Protein AF-A0A8T6ZYS7-F1 (afdb_monomer_lite)

Structure (mmCIF, N/CA/C/O backbone):
data_AF-A0A8T6ZYS7-F1
#
_entry.id   AF-A0A8T6ZYS7-F1
#
loop_
_atom_site.group_PDB
_atom_site.id
_atom_site.type_symbol
_atom_site.label_atom_id
_atom_site.label_alt_id
_atom_site.label_comp_id
_atom_site.label_asym_id
_atom_site.label_entity_id
_atom_site.labe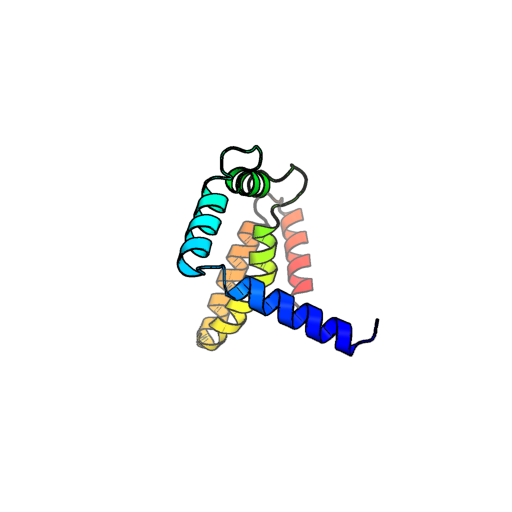l_seq_id
_atom_site.pdbx_PDB_ins_code
_atom_site.Cartn_x
_atom_site.Cartn_y
_atom_site.Cartn_z
_atom_site.occupancy
_atom_site.B_iso_or_equiv
_atom_site.auth_seq_id
_atom_site.auth_comp_id
_atom_site.auth_asym_id
_atom_site.auth_atom_id
_atom_site.pdbx_PDB_model_num
ATOM 1 N N . MET A 1 1 ? 20.837 40.259 -45.233 1.00 56.91 1 MET A N 1
ATOM 2 C CA . MET A 1 1 ? 21.478 39.041 -44.704 1.00 56.91 1 MET A CA 1
ATOM 3 C C . MET A 1 1 ? 20.572 37.871 -45.033 1.00 56.91 1 MET A C 1
ATOM 5 O O . MET A 1 1 ? 19.425 37.873 -44.596 1.00 56.91 1 MET A O 1
ATOM 9 N N . THR A 1 2 ? 21.033 36.964 -45.886 1.00 70.81 2 THR A N 1
ATOM 10 C CA . THR A 1 2 ? 20.256 35.818 -46.371 1.00 70.81 2 THR A CA 1
ATOM 11 C C . THR A 1 2 ? 20.298 34.660 -45.369 1.00 70.81 2 THR A C 1
ATOM 13 O O . THR A 1 2 ? 21.094 34.646 -44.426 1.00 70.81 2 THR A O 1
ATOM 16 N N . THR A 1 3 ? 19.403 33.684 -45.529 1.00 72.19 3 THR A N 1
ATOM 17 C CA . THR A 1 3 ? 19.397 32.453 -44.721 1.00 72.19 3 THR A CA 1
ATOM 18 C C . THR A 1 3 ? 20.671 31.631 -44.891 1.00 72.19 3 THR A C 1
ATOM 20 O O . THR A 1 3 ? 21.061 30.942 -43.949 1.00 72.19 3 THR A O 1
ATOM 23 N N . ASP A 1 4 ? 21.336 31.737 -46.040 1.00 75.69 4 ASP A N 1
ATOM 24 C CA . ASP A 1 4 ? 22.603 31.052 -46.293 1.00 75.69 4 ASP A CA 1
ATOM 25 C C . ASP A 1 4 ? 23.782 31.785 -45.639 1.00 75.69 4 ASP A C 1
ATOM 27 O O . ASP A 1 4 ? 24.595 31.132 -44.986 1.00 75.69 4 ASP A O 1
ATOM 31 N N . ASP A 1 5 ? 23.779 33.127 -45.618 1.00 71.94 5 ASP A N 1
ATOM 32 C CA . ASP A 1 5 ? 24.762 33.914 -44.847 1.00 71.94 5 ASP A CA 1
ATOM 33 C C . ASP A 1 5 ? 24.705 33.576 -43.346 1.00 71.94 5 ASP A C 1
ATOM 35 O O . ASP A 1 5 ? 25.725 33.517 -42.656 1.00 71.94 5 ASP A O 1
ATOM 39 N N . LYS A 1 6 ? 23.496 33.326 -42.819 1.00 68.94 6 LYS A N 1
ATOM 40 C CA . LYS A 1 6 ? 23.316 32.878 -41.431 1.00 68.94 6 LYS A CA 1
ATOM 41 C C . LYS A 1 6 ? 23.875 31.476 -41.200 1.00 68.94 6 LYS A C 1
ATOM 43 O O . LYS A 1 6 ? 24.473 31.255 -40.152 1.00 68.94 6 LYS A O 1
ATOM 48 N N . LYS A 1 7 ? 23.693 30.541 -42.140 1.00 69.25 7 LYS A N 1
ATOM 49 C CA . LYS A 1 7 ? 24.205 29.166 -42.016 1.00 69.25 7 LYS A CA 1
ATOM 50 C C . LYS A 1 7 ? 25.728 29.120 -42.068 1.00 69.25 7 LYS A C 1
ATOM 52 O O . LYS A 1 7 ? 26.320 28.418 -41.252 1.00 69.25 7 LYS A O 1
ATOM 57 N N . GLU A 1 8 ? 26.356 29.888 -42.955 1.00 75.44 8 GLU A N 1
ATOM 58 C CA . GLU A 1 8 ? 27.819 29.977 -43.010 1.00 75.44 8 GLU A CA 1
ATOM 59 C C . GLU A 1 8 ? 28.404 30.630 -41.759 1.00 75.44 8 GLU A C 1
ATOM 61 O O . GLU A 1 8 ? 29.364 30.104 -41.195 1.00 75.44 8 GLU A O 1
ATOM 66 N N . MET A 1 9 ? 27.793 31.705 -41.244 1.00 71.44 9 MET A N 1
ATOM 67 C CA . MET A 1 9 ? 28.226 32.274 -39.962 1.00 71.44 9 MET A CA 1
ATOM 68 C C . MET A 1 9 ? 28.075 31.280 -38.806 1.00 71.44 9 MET A C 1
ATOM 70 O O . MET A 1 9 ? 28.967 31.189 -37.961 1.00 71.44 9 MET A O 1
ATOM 74 N N . MET A 1 10 ? 26.985 30.504 -38.772 1.00 67.88 10 MET A N 1
ATOM 75 C CA . MET A 1 10 ? 26.765 29.487 -37.737 1.00 67.88 10 MET A CA 1
ATOM 76 C C . MET A 1 10 ? 27.795 28.353 -37.828 1.00 67.88 10 MET A C 1
ATOM 78 O O . MET A 1 10 ? 28.338 27.932 -36.806 1.00 67.88 10 MET A O 1
ATOM 82 N N . MET A 1 11 ? 28.111 27.895 -39.043 1.00 65.94 11 MET A N 1
ATOM 83 C CA . MET A 1 11 ? 29.127 26.866 -39.275 1.00 65.94 11 MET A CA 1
ATOM 84 C C . MET A 1 11 ? 30.539 27.369 -38.951 1.00 65.94 11 MET A C 1
ATOM 86 O O . MET A 1 11 ? 31.296 26.661 -38.288 1.00 65.94 11 MET A O 1
ATOM 90 N N . GLY A 1 12 ? 30.874 28.609 -39.318 1.00 69.81 12 GLY A N 1
ATOM 91 C CA . GLY A 1 12 ? 32.153 29.237 -38.980 1.00 69.81 12 GLY A CA 1
ATOM 92 C C . GLY A 1 12 ? 32.342 29.449 -37.474 1.00 69.81 12 GLY A C 1
ATOM 93 O O . GLY A 1 12 ? 33.438 29.242 -36.952 1.00 69.81 12 GLY A O 1
ATOM 94 N N . MET A 1 13 ? 31.271 29.796 -36.749 1.00 64.38 13 MET A N 1
ATOM 95 C CA . MET A 1 13 ? 31.296 29.873 -35.285 1.00 64.38 13 MET A CA 1
ATOM 96 C C . MET A 1 13 ? 31.467 28.495 -34.635 1.00 64.38 13 MET A C 1
ATOM 98 O O . MET A 1 13 ? 32.276 28.363 -33.719 1.00 64.38 13 MET A O 1
ATOM 102 N N . MET A 1 14 ? 30.771 27.459 -35.117 1.00 63.88 14 MET A N 1
ATOM 103 C CA . MET A 1 14 ? 30.926 26.095 -34.590 1.00 63.88 14 MET A CA 1
ATOM 104 C C . MET A 1 14 ? 32.323 25.516 -34.844 1.00 63.88 14 MET A C 1
ATOM 106 O O . MET A 1 14 ? 32.866 24.837 -33.972 1.00 63.88 14 MET A O 1
ATOM 110 N N . ALA A 1 15 ? 32.922 25.798 -36.003 1.00 61.88 15 ALA A N 1
ATOM 111 C CA . ALA A 1 15 ? 34.284 25.377 -36.323 1.00 61.88 15 ALA A CA 1
ATOM 112 C C . ALA A 1 15 ? 35.317 26.049 -35.401 1.00 61.88 15 ALA A C 1
ATOM 114 O O . ALA A 1 15 ? 36.123 25.355 -34.782 1.00 61.88 15 ALA A O 1
ATOM 115 N N . LYS A 1 16 ? 35.211 27.371 -35.191 1.00 61.19 16 LYS A N 1
ATOM 116 C CA . LYS A 1 16 ? 36.068 28.107 -34.241 1.00 61.19 16 LYS A CA 1
ATOM 117 C C . LYS A 1 16 ? 35.899 27.650 -32.792 1.00 61.19 16 LYS A C 1
ATOM 119 O O . LYS A 1 16 ? 36.846 27.714 -32.017 1.00 61.19 16 LYS A O 1
ATOM 124 N N . MET A 1 17 ? 34.715 27.161 -32.421 1.00 59.84 17 MET A N 1
ATOM 125 C CA . MET A 1 17 ? 34.469 26.604 -31.089 1.00 59.84 17 MET A CA 1
ATOM 126 C C . MET A 1 17 ? 35.104 25.213 -30.910 1.00 59.84 17 MET A C 1
ATOM 128 O O . MET A 1 17 ? 35.445 24.843 -29.792 1.00 59.84 17 MET A O 1
ATOM 132 N N . LYS A 1 18 ? 35.312 24.450 -31.994 1.00 57.50 18 LYS A N 1
ATOM 133 C CA . LYS A 1 18 ? 35.993 23.143 -31.954 1.00 57.50 18 LYS A CA 1
ATOM 134 C C . LYS A 1 18 ? 37.519 23.234 -31.980 1.00 57.50 18 LYS A C 1
ATOM 136 O O . LYS A 1 18 ? 38.163 22.330 -31.463 1.00 57.50 18 LYS A O 1
ATOM 141 N N . GLU A 1 19 ? 38.095 24.295 -32.539 1.00 56.34 19 GLU A N 1
ATOM 142 C CA . GLU A 1 19 ? 39.558 24.450 -32.638 1.00 56.34 19 GLU A CA 1
ATOM 143 C C . GLU A 1 19 ? 40.241 24.918 -31.340 1.00 56.34 19 GLU A C 1
ATOM 145 O O . GLU A 1 19 ? 41.462 24.847 -31.242 1.00 56.34 19 GLU A O 1
ATOM 150 N N . GLY A 1 20 ? 39.485 25.357 -30.327 1.00 51.94 20 GLY A N 1
ATOM 151 C CA . GLY A 1 20 ? 40.042 25.875 -29.066 1.00 51.94 20 GLY A CA 1
ATOM 152 C C . GLY A 1 20 ? 39.609 25.147 -27.793 1.00 51.94 20 GLY A C 1
ATOM 153 O O . GLY A 1 20 ? 39.976 25.581 -26.703 1.00 51.94 20 GLY A O 1
ATOM 154 N N . ILE A 1 21 ? 38.810 24.080 -27.893 1.00 54.00 21 ILE A N 1
ATOM 155 C CA . ILE A 1 21 ? 38.243 23.399 -26.723 1.00 54.00 21 ILE A CA 1
ATOM 156 C C . ILE A 1 21 ? 38.775 21.971 -26.662 1.00 54.00 21 ILE A C 1
ATOM 158 O O . ILE A 1 21 ? 38.254 21.062 -27.309 1.00 54.00 21 ILE A O 1
ATOM 162 N N . ASP A 1 22 ? 39.793 21.767 -25.830 1.00 55.00 22 ASP A N 1
ATOM 163 C CA . ASP A 1 22 ? 40.150 20.434 -25.363 1.00 55.00 22 ASP A CA 1
ATOM 164 C C . ASP A 1 22 ? 39.017 19.918 -24.459 1.00 55.00 22 ASP A C 1
ATOM 166 O O . ASP A 1 22 ? 38.932 20.217 -23.263 1.00 55.00 22 ASP A O 1
ATOM 170 N N . MET A 1 23 ? 38.082 19.172 -25.056 1.00 55.12 23 MET A N 1
ATOM 171 C CA . MET A 1 23 ? 36.924 18.615 -24.350 1.00 55.12 23 MET A CA 1
ATOM 172 C C . MET A 1 23 ? 37.335 17.716 -23.170 1.00 55.12 23 MET A C 1
ATOM 174 O O . MET A 1 23 ? 36.533 17.539 -22.250 1.00 55.12 23 MET A O 1
ATOM 178 N N . LYS A 1 24 ? 38.574 17.190 -23.145 1.00 54.66 24 LYS A N 1
ATOM 179 C CA . LYS A 1 24 ? 39.092 16.406 -22.013 1.00 54.66 24 LYS A CA 1
ATOM 180 C C . LYS A 1 24 ? 39.456 17.259 -20.801 1.00 54.66 24 LYS A C 1
ATOM 182 O O . LYS A 1 24 ? 39.345 16.751 -19.692 1.00 54.66 24 LYS A O 1
ATOM 187 N N . GLU A 1 25 ? 39.854 18.519 -20.971 1.00 57.31 25 GLU A N 1
ATOM 188 C CA . GLU A 1 25 ? 40.128 19.425 -19.842 1.00 57.31 25 GLU A CA 1
ATOM 189 C C . GLU A 1 25 ? 38.882 20.165 -19.358 1.00 57.31 25 GLU A C 1
ATOM 191 O O . GLU A 1 25 ? 38.764 20.505 -18.176 1.00 57.31 25 GLU A O 1
ATOM 196 N N . MET A 1 26 ? 37.944 20.430 -20.267 1.00 59.03 26 MET A N 1
ATOM 197 C CA . MET A 1 26 ? 36.764 21.218 -19.935 1.00 59.03 26 MET A CA 1
ATOM 198 C C . MET A 1 26 ? 35.784 20.432 -19.059 1.00 59.03 26 MET A C 1
ATOM 200 O O . MET A 1 26 ? 35.225 21.006 -18.129 1.00 59.03 26 MET A O 1
ATOM 204 N N . MET A 1 27 ? 35.623 19.121 -19.285 1.00 61.38 27 MET A N 1
ATOM 205 C CA . MET A 1 27 ? 34.759 18.271 -18.452 1.00 61.38 27 MET A CA 1
ATOM 206 C C . MET A 1 27 ? 35.192 18.268 -16.975 1.00 61.38 27 MET A C 1
ATOM 208 O O . MET A 1 27 ? 34.365 18.611 -16.131 1.00 61.38 27 MET A O 1
ATOM 212 N N . PRO A 1 28 ? 36.463 17.976 -16.629 1.00 59.50 28 PRO A N 1
ATOM 213 C CA . PRO A 1 28 ? 36.944 18.058 -15.255 1.00 59.50 28 PRO A CA 1
ATOM 214 C C . PRO A 1 28 ? 36.834 19.461 -14.664 1.00 59.50 28 PRO A C 1
ATOM 216 O O . PRO A 1 28 ? 36.427 19.579 -13.518 1.00 59.50 28 PRO A O 1
ATOM 219 N N . LYS A 1 29 ? 37.125 20.531 -15.421 1.00 59.38 29 LYS A N 1
ATOM 220 C CA . LYS A 1 29 ? 36.989 21.919 -14.931 1.00 59.38 29 LYS A CA 1
ATOM 221 C C . LYS A 1 29 ? 35.538 22.318 -14.680 1.00 59.38 29 LYS A C 1
ATOM 223 O O . LYS A 1 29 ? 35.267 23.022 -13.715 1.00 59.38 29 LYS A O 1
ATOM 228 N N . MET A 1 30 ? 34.601 21.851 -15.499 1.00 61.38 30 MET A N 1
ATOM 229 C CA . MET A 1 30 ? 33.172 22.086 -15.294 1.00 61.38 30 MET A CA 1
ATOM 230 C C . MET A 1 30 ? 32.656 21.275 -14.096 1.00 61.38 30 MET A C 1
ATOM 232 O O . MET A 1 30 ? 31.900 21.794 -13.279 1.00 61.38 30 MET A O 1
ATOM 236 N N . MET A 1 31 ? 33.144 20.040 -13.929 1.00 57.44 31 MET A N 1
ATOM 237 C CA . MET A 1 31 ? 32.854 19.182 -12.774 1.00 57.44 31 MET A CA 1
ATOM 238 C C . MET A 1 31 ? 33.466 19.740 -11.475 1.00 57.44 31 MET A C 1
ATOM 240 O O . MET A 1 31 ? 32.824 19.722 -10.428 1.00 57.44 31 MET A O 1
ATOM 244 N N . MET A 1 32 ? 34.672 20.308 -11.555 1.00 58.12 32 MET A N 1
ATOM 245 C CA . MET A 1 32 ? 35.372 20.974 -10.456 1.00 58.12 32 MET A CA 1
ATOM 246 C C . MET A 1 32 ? 34.726 22.321 -10.128 1.00 58.12 32 MET A C 1
ATOM 248 O O . MET A 1 32 ? 34.535 22.615 -8.961 1.00 58.12 32 MET A O 1
ATOM 252 N N . GLY A 1 33 ? 34.280 23.093 -11.123 1.00 58.84 33 GLY A N 1
ATOM 253 C CA . GLY A 1 33 ? 33.502 24.320 -10.922 1.00 58.84 33 GLY A CA 1
ATOM 254 C C . GLY A 1 33 ? 32.144 24.054 -10.270 1.00 58.84 33 GLY A C 1
ATOM 255 O O . GLY A 1 33 ? 31.724 24.803 -9.395 1.00 58.84 33 GLY A O 1
ATOM 256 N N . MET A 1 34 ? 31.497 22.938 -10.612 1.00 51.78 34 MET A N 1
ATOM 257 C CA . MET A 1 34 ? 30.250 22.495 -9.982 1.00 51.78 34 MET A CA 1
ATOM 258 C C . MET A 1 34 ? 30.464 21.939 -8.559 1.00 51.78 34 MET A C 1
ATOM 260 O O . MET A 1 34 ? 29.565 22.035 -7.727 1.00 51.78 34 MET A O 1
ATOM 264 N N . MET A 1 35 ? 31.657 21.416 -8.243 1.00 49.59 35 MET A N 1
ATOM 265 C CA . MET A 1 35 ? 32.056 21.039 -6.876 1.00 49.59 35 MET A CA 1
ATOM 266 C C . MET A 1 35 ? 32.612 22.203 -6.039 1.00 49.59 35 MET A C 1
ATOM 268 O O . MET A 1 35 ? 32.506 22.154 -4.815 1.00 49.59 35 MET A O 1
ATOM 272 N N . SER A 1 36 ? 33.181 23.232 -6.669 1.00 48.16 36 SER A N 1
ATOM 273 C CA . SER A 1 36 ? 33.690 24.456 -6.033 1.00 48.16 36 SER A CA 1
ATOM 274 C C . SER A 1 36 ? 32.628 25.548 -5.900 1.00 48.16 36 SER A C 1
ATOM 276 O O . SER A 1 36 ? 32.800 26.452 -5.091 1.00 48.16 36 SER A O 1
ATOM 278 N N . ALA A 1 37 ? 31.476 25.431 -6.568 1.00 46.28 37 ALA A N 1
ATOM 279 C CA . ALA A 1 37 ? 30.257 26.192 -6.263 1.00 46.28 37 ALA A CA 1
ATOM 280 C C . ALA A 1 37 ? 29.588 25.721 -4.948 1.00 46.28 37 ALA A C 1
ATOM 282 O O . ALA A 1 37 ? 28.367 25.626 -4.841 1.00 46.28 37 ALA A O 1
ATOM 283 N N . LYS A 1 38 ? 30.405 25.373 -3.947 1.00 46.69 38 LYS A N 1
ATOM 284 C CA . LYS A 1 38 ? 30.011 24.849 -2.634 1.00 46.69 38 LYS A CA 1
ATOM 285 C C . LYS A 1 38 ? 30.352 25.815 -1.494 1.00 46.69 38 LYS A C 1
ATOM 287 O O . LYS A 1 38 ? 30.341 25.415 -0.336 1.00 46.69 38 LYS A O 1
ATOM 292 N N . GLU A 1 39 ? 30.602 27.078 -1.825 1.00 45.12 39 GLU A N 1
ATOM 293 C CA . GLU A 1 39 ? 30.766 28.184 -0.871 1.00 45.12 39 GLU A CA 1
ATOM 294 C C . GLU A 1 39 ? 29.879 29.387 -1.242 1.00 45.12 39 GLU A C 1
ATOM 296 O O . GLU A 1 39 ? 30.258 30.541 -1.084 1.00 45.12 39 GLU A O 1
ATOM 301 N N . GLY A 1 40 ? 28.681 29.120 -1.768 1.00 44.00 40 GLY A N 1
ATOM 302 C CA . GLY A 1 40 ? 27.616 30.112 -1.910 1.00 44.00 40 GLY A CA 1
ATOM 303 C C . GLY A 1 40 ? 26.351 29.593 -1.237 1.00 44.00 40 GLY A C 1
ATOM 304 O O . GLY A 1 40 ? 26.008 28.420 -1.410 1.00 44.00 40 GLY A O 1
ATOM 305 N N . GLU A 1 41 ? 25.698 30.444 -0.443 1.00 46.25 41 GLU A N 1
ATOM 306 C CA . GLU A 1 41 ? 24.408 30.181 0.208 1.00 46.25 41 GLU A CA 1
ATOM 307 C C . GLU A 1 41 ? 23.434 29.503 -0.774 1.00 46.25 41 GLU A C 1
ATOM 309 O O . GLU A 1 41 ? 23.123 30.057 -1.829 1.00 46.25 41 GLU A O 1
ATOM 314 N N . GLY A 1 42 ? 22.965 28.289 -0.455 1.00 50.72 42 GLY A N 1
ATOM 315 C CA . GLY A 1 42 ? 22.072 27.523 -1.335 1.00 50.72 42 GLY A CA 1
ATOM 316 C C . GLY A 1 42 ? 22.711 26.360 -2.103 1.00 50.72 42 GLY A C 1
ATOM 317 O O . GLY A 1 42 ? 22.230 25.994 -3.175 1.00 50.72 42 GLY A O 1
ATOM 318 N N . GLY A 1 43 ? 23.770 25.742 -1.571 1.00 53.47 43 GLY A N 1
ATOM 319 C CA . GLY A 1 43 ? 24.338 24.518 -2.142 1.00 53.47 43 GLY A CA 1
ATOM 320 C C . GLY A 1 43 ? 23.336 23.351 -2.216 1.00 53.47 43 GLY A C 1
ATOM 321 O O . GLY A 1 43 ? 22.299 23.337 -1.558 1.00 53.47 43 GLY A O 1
ATOM 322 N N . MET A 1 44 ? 23.678 22.297 -2.965 1.00 54.69 44 MET A N 1
ATOM 323 C CA . MET A 1 44 ? 22.851 21.081 -3.120 1.00 54.69 44 MET A CA 1
ATOM 324 C C . MET A 1 44 ? 22.407 20.459 -1.777 1.00 54.69 44 MET A C 1
ATOM 326 O O . MET A 1 44 ? 21.341 19.854 -1.696 1.00 54.69 44 MET A O 1
ATOM 330 N N . LYS A 1 45 ? 23.195 20.659 -0.709 1.00 54.47 45 LYS A N 1
ATOM 331 C CA . LYS A 1 45 ? 22.831 20.298 0.669 1.00 54.47 45 LYS A CA 1
ATOM 332 C C . LYS A 1 45 ? 21.674 21.132 1.230 1.00 54.47 45 LYS A C 1
ATOM 334 O O . LYS A 1 45 ? 20.806 20.543 1.854 1.00 54.47 45 LYS A O 1
ATOM 339 N N . ASP A 1 46 ? 21.634 22.442 0.988 1.00 56.28 46 ASP A N 1
ATOM 340 C CA . ASP A 1 46 ? 20.520 23.316 1.389 1.00 56.28 46 ASP A CA 1
ATOM 341 C C . ASP A 1 46 ? 19.251 23.019 0.591 1.00 56.28 46 ASP A C 1
ATOM 343 O O . ASP A 1 46 ? 18.156 23.063 1.141 1.00 56.28 46 ASP A O 1
ATOM 347 N N . MET A 1 47 ? 19.374 22.667 -0.693 1.00 58.78 47 MET A N 1
ATOM 348 C CA . MET A 1 47 ? 18.227 22.187 -1.474 1.00 58.78 47 MET A CA 1
ATOM 349 C C . MET A 1 47 ? 17.690 20.852 -0.942 1.00 58.78 47 MET A C 1
ATOM 351 O O . MET A 1 47 ? 16.478 20.701 -0.806 1.00 58.78 47 MET A O 1
ATOM 355 N N . MET A 1 48 ? 18.566 19.900 -0.592 1.00 57.44 48 MET A N 1
ATOM 356 C CA . MET A 1 48 ? 18.154 18.644 0.055 1.00 57.44 48 MET A CA 1
ATOM 357 C C . MET A 1 48 ? 17.556 18.882 1.443 1.00 57.44 48 MET A C 1
ATOM 359 O O . MET A 1 48 ? 16.544 18.273 1.775 1.00 57.44 48 MET A O 1
ATOM 363 N N . ALA A 1 49 ? 18.139 19.787 2.230 1.00 57.62 49 ALA A N 1
ATOM 364 C CA . ALA A 1 49 ? 17.629 20.160 3.542 1.00 57.62 49 ALA A CA 1
ATOM 365 C C . ALA A 1 49 ? 16.265 20.853 3.433 1.00 57.62 49 ALA A C 1
ATOM 367 O O . ALA A 1 49 ? 15.366 20.490 4.173 1.00 57.62 49 ALA A O 1
ATOM 368 N N . LYS A 1 50 ? 16.047 21.752 2.463 1.00 58.22 50 LYS A N 1
ATOM 369 C CA . LYS A 1 50 ? 14.731 22.363 2.190 1.00 58.22 50 LYS A CA 1
ATOM 370 C C . LYS A 1 50 ? 13.697 21.375 1.642 1.00 58.22 50 LYS A C 1
ATOM 372 O O . LYS A 1 50 ? 12.510 21.564 1.874 1.00 58.22 50 LYS A O 1
ATOM 377 N N . MET A 1 51 ? 14.116 20.321 0.935 1.00 54.69 51 MET A N 1
ATOM 378 C CA . MET A 1 51 ? 13.221 19.222 0.541 1.00 54.69 51 MET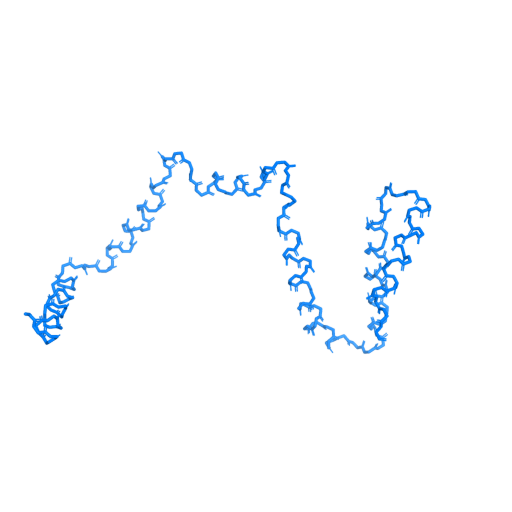 A CA 1
ATOM 379 C C . MET A 1 51 ? 12.886 18.279 1.705 1.00 54.69 51 MET A C 1
ATOM 381 O O . MET A 1 51 ? 11.785 17.735 1.733 1.00 54.69 51 MET A O 1
ATOM 385 N N . MET A 1 52 ? 13.814 18.063 2.645 1.00 54.66 52 MET A N 1
ATOM 386 C CA . MET A 1 52 ? 13.599 17.207 3.821 1.00 54.66 52 MET A CA 1
ATOM 387 C C . MET A 1 52 ? 12.930 17.928 4.997 1.00 54.66 52 MET A C 1
ATOM 389 O O . MET A 1 52 ? 12.212 17.299 5.766 1.00 54.66 52 MET A O 1
ATOM 393 N N . HIS A 1 53 ? 13.154 19.229 5.143 1.00 49.97 53 HIS A N 1
ATOM 394 C CA . HIS A 1 53 ? 12.526 20.116 6.125 1.00 49.97 53 HIS A CA 1
ATOM 395 C C . HIS A 1 53 ? 11.520 21.020 5.425 1.00 49.97 53 HIS A C 1
ATOM 397 O O . HIS A 1 53 ? 11.530 22.233 5.621 1.00 49.97 53 HIS A O 1
ATOM 403 N N . GLY A 1 54 ? 10.715 20.418 4.543 1.00 47.75 54 GLY A N 1
ATOM 404 C CA . GLY A 1 54 ? 9.669 21.110 3.809 1.00 47.75 54 GLY A CA 1
ATOM 405 C C . GLY A 1 54 ? 8.895 22.048 4.729 1.00 47.75 54 GLY A C 1
ATOM 406 O O . GLY A 1 54 ? 8.483 21.653 5.816 1.00 47.75 54 GLY A O 1
ATOM 407 N N . ASP A 1 55 ? 8.765 23.290 4.265 1.00 46.38 55 ASP A N 1
ATOM 408 C CA . ASP A 1 55 ? 7.813 24.300 4.719 1.00 46.38 55 ASP A CA 1
ATOM 409 C C . ASP A 1 55 ? 6.560 23.618 5.298 1.00 46.38 55 ASP A C 1
ATOM 411 O O . ASP A 1 55 ? 5.963 22.780 4.613 1.00 46.38 55 ASP A O 1
ATOM 415 N N . GLU A 1 56 ? 6.201 23.935 6.546 1.00 45.78 56 GLU A N 1
ATOM 416 C CA . GLU A 1 56 ? 5.265 23.208 7.433 1.00 45.78 56 GLU A CA 1
ATOM 417 C C . GLU A 1 56 ? 3.824 23.015 6.891 1.00 45.78 56 GLU A C 1
ATOM 419 O O . GLU A 1 56 ? 2.942 22.547 7.606 1.00 45.78 56 GLU A O 1
ATOM 424 N N . GLY A 1 57 ? 3.560 23.338 5.623 1.00 47.03 57 GLY A N 1
ATOM 425 C CA . GLY A 1 57 ? 2.289 23.125 4.926 1.00 47.03 57 GLY A CA 1
ATOM 426 C C . GLY A 1 57 ? 2.361 22.287 3.645 1.00 47.03 57 GLY A C 1
ATOM 427 O O . GLY A 1 57 ? 1.326 22.074 3.015 1.00 47.03 57 GLY A O 1
ATOM 428 N N . LYS A 1 58 ? 3.537 21.807 3.217 1.00 48.91 58 LYS A N 1
ATOM 429 C CA . LYS A 1 58 ? 3.645 20.854 2.101 1.00 48.91 58 LYS A CA 1
ATOM 430 C C . LYS A 1 58 ? 3.985 19.484 2.658 1.00 48.91 58 LYS A C 1
ATOM 432 O O . LYS A 1 58 ? 5.151 19.204 2.925 1.00 48.91 58 LYS A O 1
ATOM 437 N N . GLU A 1 59 ? 2.966 18.632 2.795 1.00 55.69 59 GLU A N 1
ATOM 438 C CA . GLU A 1 59 ? 3.164 17.187 2.935 1.00 55.69 59 GLU A CA 1
ATOM 439 C C . GLU A 1 59 ? 4.288 16.768 1.984 1.00 55.69 59 GLU A C 1
ATOM 441 O O . GLU A 1 59 ? 4.286 17.134 0.802 1.00 55.69 59 GLU A O 1
ATOM 446 N N . SER A 1 60 ? 5.310 16.091 2.513 1.00 61.22 60 SER A N 1
ATOM 447 C CA . SER A 1 60 ? 6.460 15.706 1.705 1.00 61.22 60 SER A CA 1
ATOM 448 C C . SER A 1 60 ? 5.945 14.965 0.468 1.00 61.22 60 SER A C 1
ATOM 450 O O . SER A 1 60 ? 5.272 13.945 0.597 1.00 61.22 60 SER A O 1
ATOM 452 N N . MET A 1 61 ? 6.231 15.468 -0.735 1.00 66.81 61 MET A N 1
ATOM 453 C CA . MET A 1 61 ? 5.730 14.851 -1.975 1.00 66.81 61 MET A CA 1
ATOM 454 C C . MET A 1 61 ? 6.310 13.443 -2.210 1.00 66.81 61 MET A C 1
ATOM 456 O O . MET A 1 61 ? 5.820 12.687 -3.046 1.00 66.81 61 MET A O 1
ATOM 460 N N . MET A 1 62 ? 7.368 13.082 -1.476 1.00 77.69 62 MET A N 1
ATOM 461 C CA . MET A 1 62 ? 8.088 11.811 -1.587 1.00 77.69 62 MET A CA 1
ATOM 462 C C . MET A 1 62 ? 7.206 10.583 -1.280 1.00 77.69 62 MET A C 1
ATOM 464 O O . MET A 1 62 ? 7.065 9.739 -2.168 1.00 77.69 62 MET A O 1
ATOM 468 N N . PRO A 1 63 ? 6.569 10.465 -0.096 1.00 80.44 63 PRO A N 1
ATOM 469 C CA . PRO A 1 63 ? 5.599 9.411 0.192 1.00 80.44 63 PRO A CA 1
ATOM 470 C C . PRO A 1 63 ? 4.507 9.262 -0.865 1.00 80.44 63 PRO A C 1
ATOM 472 O O . PRO A 1 63 ? 4.223 8.146 -1.297 1.00 80.44 63 PRO A O 1
ATOM 475 N N . GLU A 1 64 ? 3.925 10.369 -1.328 1.00 82.44 64 GLU A N 1
ATOM 476 C CA . GLU A 1 64 ? 2.847 10.322 -2.314 1.00 82.44 64 GLU A CA 1
ATOM 477 C C . GLU A 1 64 ? 3.339 9.790 -3.665 1.00 82.44 64 GLU A C 1
ATOM 479 O O . GLU A 1 64 ? 2.717 8.896 -4.242 1.00 82.44 64 GLU A O 1
ATOM 484 N N . MET A 1 65 ? 4.489 10.271 -4.143 1.00 86.00 65 MET A N 1
ATOM 485 C CA . MET A 1 65 ? 5.098 9.792 -5.383 1.00 86.00 65 MET A CA 1
ATOM 486 C C . MET A 1 65 ? 5.418 8.291 -5.320 1.00 86.00 65 MET A C 1
ATOM 488 O O . MET A 1 65 ? 5.156 7.557 -6.278 1.00 86.00 65 MET A O 1
ATOM 492 N N . MET A 1 66 ? 5.947 7.813 -4.190 1.00 89.00 66 MET A N 1
ATOM 493 C CA . MET A 1 66 ? 6.249 6.394 -4.002 1.00 89.00 66 MET A CA 1
ATOM 494 C C . MET A 1 66 ? 4.977 5.539 -3.970 1.00 89.00 66 MET A C 1
ATOM 496 O O . MET A 1 66 ? 4.887 4.557 -4.712 1.00 89.00 66 MET A O 1
ATOM 500 N N . LEU A 1 67 ? 3.993 5.915 -3.147 1.00 88.69 67 LEU A N 1
ATOM 501 C CA . LEU A 1 67 ? 2.781 5.125 -2.915 1.00 88.69 67 LEU A CA 1
ATOM 502 C C . LEU A 1 67 ? 1.808 5.165 -4.098 1.00 88.69 67 LEU A C 1
ATOM 504 O O . LEU A 1 67 ? 1.241 4.132 -4.445 1.00 88.69 67 LEU A O 1
ATOM 508 N N . LYS A 1 68 ? 1.621 6.324 -4.743 1.00 88.31 68 LYS A N 1
ATOM 509 C CA . LYS A 1 68 ? 0.692 6.464 -5.878 1.00 88.31 68 LYS A CA 1
ATOM 510 C C . LYS A 1 68 ? 1.335 6.141 -7.224 1.00 88.31 68 LYS A C 1
ATOM 512 O O . LYS A 1 68 ? 0.651 5.651 -8.116 1.00 88.31 68 LYS A O 1
ATOM 517 N N . GLY A 1 69 ? 2.627 6.423 -7.391 1.00 88.06 69 GLY A N 1
ATOM 518 C CA . GLY A 1 69 ? 3.319 6.267 -8.671 1.00 88.06 69 GLY A CA 1
ATOM 519 C C . GLY A 1 69 ? 4.017 4.919 -8.820 1.00 88.06 69 GLY A C 1
ATOM 520 O O . GLY A 1 69 ? 3.701 4.138 -9.717 1.00 88.06 69 GLY A O 1
ATOM 521 N N . MET A 1 70 ? 4.991 4.644 -7.950 1.00 90.81 70 MET A N 1
ATOM 522 C CA . MET A 1 70 ? 5.882 3.489 -8.121 1.00 90.81 70 MET A CA 1
ATOM 523 C C . MET A 1 70 ? 5.267 2.183 -7.622 1.00 90.81 70 MET A C 1
ATOM 525 O O . MET A 1 70 ? 5.315 1.172 -8.325 1.00 90.81 70 MET A O 1
ATOM 529 N N . MET A 1 71 ? 4.667 2.193 -6.431 1.00 93.25 71 MET A N 1
ATOM 530 C CA . MET A 1 71 ? 4.169 0.978 -5.784 1.00 93.25 71 MET A CA 1
ATOM 531 C C . MET A 1 71 ? 3.151 0.201 -6.647 1.00 93.25 71 MET A C 1
ATOM 533 O O . MET A 1 71 ? 3.331 -1.011 -6.802 1.00 93.25 71 MET A O 1
ATOM 537 N N . PRO A 1 72 ? 2.154 0.835 -7.305 1.00 92.31 72 PRO A N 1
ATOM 538 C CA . PRO A 1 72 ? 1.212 0.111 -8.161 1.00 92.31 72 PRO A CA 1
ATOM 539 C C . PRO A 1 72 ? 1.891 -0.528 -9.376 1.00 92.31 72 PRO A C 1
ATOM 541 O O . PRO A 1 72 ? 1.540 -1.638 -9.783 1.00 92.31 72 PRO A O 1
ATOM 544 N N . HIS A 1 73 ? 2.899 0.143 -9.943 1.00 93.25 73 HIS A N 1
ATOM 545 C CA . HIS A 1 73 ? 3.667 -0.393 -11.062 1.00 93.25 73 HIS A CA 1
ATOM 546 C C . HIS A 1 73 ? 4.479 -1.629 -10.649 1.00 93.25 73 HIS A C 1
ATOM 548 O O . HIS A 1 73 ? 4.440 -2.649 -11.341 1.00 93.25 73 HIS A O 1
ATOM 554 N N . CYS A 1 74 ? 5.138 -1.583 -9.487 1.00 91.62 74 CYS A N 1
ATOM 555 C CA . CYS A 1 74 ? 5.851 -2.730 -8.923 1.00 91.62 74 CYS A CA 1
ATOM 556 C C . CYS A 1 74 ? 4.913 -3.923 -8.695 1.00 91.62 74 CYS A C 1
ATOM 558 O O . CYS A 1 74 ? 5.235 -5.042 -9.090 1.00 91.62 74 CYS A O 1
ATOM 560 N N . ILE A 1 75 ? 3.721 -3.685 -8.138 1.00 93.75 75 ILE A N 1
ATOM 561 C CA . ILE A 1 75 ? 2.702 -4.725 -7.937 1.00 93.75 75 ILE A CA 1
ATOM 562 C C . ILE A 1 75 ? 2.302 -5.353 -9.278 1.00 93.75 75 ILE A C 1
ATOM 564 O O . ILE A 1 75 ? 2.280 -6.578 -9.399 1.00 93.75 75 ILE A O 1
ATOM 568 N N . LYS A 1 76 ? 2.059 -4.539 -10.314 1.00 94.38 76 LYS A N 1
ATOM 569 C CA . LYS A 1 76 ? 1.710 -5.028 -11.658 1.00 94.38 76 LYS A CA 1
ATOM 570 C C . LYS A 1 76 ? 2.786 -5.945 -12.248 1.00 94.38 76 LYS A C 1
ATOM 572 O O . LYS A 1 76 ? 2.446 -6.921 -12.914 1.00 94.38 76 LYS A O 1
ATOM 577 N N . MET A 1 77 ? 4.061 -5.648 -12.003 1.00 95.50 77 MET A N 1
ATOM 578 C CA . MET A 1 77 ? 5.180 -6.468 -12.476 1.00 95.50 77 MET A CA 1
ATOM 579 C C . MET A 1 77 ? 5.396 -7.734 -11.641 1.00 95.50 77 MET A C 1
ATOM 581 O O . MET A 1 77 ? 5.735 -8.777 -12.193 1.00 95.50 77 MET A O 1
ATOM 585 N N . MET A 1 78 ? 5.197 -7.661 -10.324 1.00 93.94 78 MET A N 1
ATOM 586 C CA . MET A 1 78 ? 5.468 -8.773 -9.409 1.00 93.94 78 MET A CA 1
ATOM 587 C C . MET A 1 78 ? 4.342 -9.806 -9.360 1.00 93.94 78 MET A C 1
ATOM 589 O O . MET A 1 78 ? 4.615 -11.004 -9.330 1.00 93.94 78 MET A O 1
ATOM 593 N N . MET A 1 79 ? 3.076 -9.375 -9.371 1.00 93.19 79 MET A N 1
ATOM 594 C CA . MET A 1 79 ? 1.918 -10.265 -9.194 1.00 93.19 79 MET A CA 1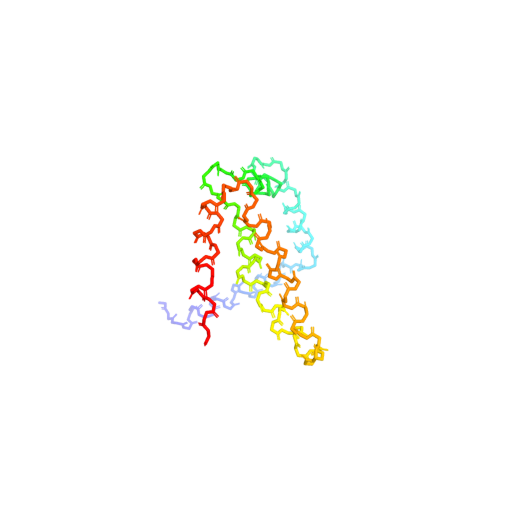
ATOM 595 C C . MET A 1 79 ? 1.863 -11.445 -10.179 1.00 93.19 79 MET A C 1
ATOM 597 O O . MET A 1 79 ? 1.509 -12.547 -9.751 1.00 93.19 79 MET A O 1
ATOM 601 N N . PRO A 1 80 ? 2.236 -11.297 -11.468 1.00 95.50 80 PRO A N 1
ATOM 602 C CA . PRO A 1 80 ? 2.301 -12.421 -12.398 1.00 95.50 80 PRO A CA 1
ATOM 603 C C . PRO A 1 80 ? 3.231 -13.558 -11.955 1.00 95.50 80 PRO A C 1
ATOM 605 O O . PRO A 1 80 ? 2.890 -14.716 -12.186 1.00 95.50 80 PRO A O 1
ATOM 608 N N . ALA A 1 81 ? 4.349 -13.248 -11.288 1.00 96.19 81 ALA A N 1
ATOM 609 C CA . ALA A 1 81 ? 5.320 -14.237 -10.809 1.00 96.19 81 ALA A CA 1
ATOM 610 C C . ALA A 1 81 ? 4.832 -15.023 -9.577 1.00 96.19 81 ALA A C 1
ATOM 612 O O . ALA A 1 81 ? 5.423 -16.032 -9.198 1.00 96.19 81 ALA A O 1
ATOM 613 N N . ILE A 1 82 ? 3.742 -14.576 -8.954 1.00 94.94 82 ILE A N 1
ATOM 614 C CA . ILE A 1 82 ? 3.146 -15.196 -7.773 1.00 94.94 82 ILE A CA 1
ATOM 615 C C . ILE A 1 82 ? 2.062 -16.163 -8.241 1.00 94.94 82 ILE A C 1
ATOM 617 O O . ILE A 1 82 ? 1.214 -15.805 -9.070 1.00 94.94 82 ILE A O 1
ATOM 621 N N . SER A 1 83 ? 2.081 -17.394 -7.722 1.00 96.75 83 SER A N 1
ATOM 622 C CA . SER A 1 83 ? 1.079 -18.403 -8.075 1.00 96.75 83 SER A CA 1
ATOM 623 C C . SER A 1 83 ? -0.321 -17.916 -7.710 1.00 96.75 83 SER A C 1
ATOM 625 O O . SER A 1 83 ? -0.509 -17.246 -6.696 1.00 96.75 83 SER A O 1
ATOM 627 N N . LYS A 1 84 ? -1.318 -18.253 -8.537 1.00 95.19 84 LYS A N 1
ATOM 628 C CA . LYS A 1 84 ? -2.708 -17.801 -8.347 1.00 95.19 84 LYS A CA 1
ATOM 629 C C . LYS A 1 84 ? -3.228 -18.110 -6.941 1.00 95.19 84 LYS A C 1
ATOM 631 O O . LYS A 1 84 ? -3.847 -17.251 -6.329 1.00 95.19 84 LYS A O 1
ATOM 636 N N . GLU A 1 85 ? -2.894 -19.294 -6.436 1.00 96.38 85 GLU A N 1
ATOM 637 C CA . GLU A 1 85 ? -3.253 -19.780 -5.099 1.00 96.38 85 GLU A CA 1
ATOM 638 C C . GLU A 1 85 ? -2.725 -18.874 -3.978 1.00 96.38 85 GLU A C 1
ATOM 640 O O . GLU A 1 85 ? -3.428 -18.638 -3.007 1.00 96.38 85 GLU A O 1
ATOM 645 N N . LYS A 1 86 ? -1.522 -18.305 -4.132 1.00 95.94 86 LYS A N 1
ATOM 646 C CA . LYS A 1 86 ? -0.880 -17.465 -3.105 1.00 95.94 86 LYS A CA 1
ATOM 647 C C . LYS A 1 86 ? -1.244 -15.985 -3.199 1.00 95.94 86 LYS A C 1
ATOM 649 O O . LYS A 1 86 ? -0.919 -15.216 -2.297 1.00 95.94 86 LYS A O 1
ATOM 654 N N . ARG A 1 87 ? -1.871 -15.549 -4.298 1.00 95.12 87 ARG A N 1
ATOM 655 C CA . ARG A 1 87 ? -2.196 -14.127 -4.508 1.00 95.12 87 ARG A CA 1
ATOM 656 C C . ARG A 1 87 ? -3.225 -13.626 -3.507 1.00 95.12 87 ARG A C 1
ATOM 658 O O . ARG A 1 87 ? -3.078 -12.504 -3.044 1.00 95.12 87 ARG A O 1
ATOM 665 N N . ALA A 1 88 ? -4.230 -14.442 -3.186 1.00 94.31 88 ALA A N 1
ATOM 666 C CA . ALA A 1 88 ? -5.262 -14.069 -2.224 1.00 94.31 88 ALA A CA 1
ATOM 667 C C . ALA A 1 88 ? -4.641 -13.785 -0.849 1.00 94.31 88 ALA A C 1
ATOM 669 O O . ALA A 1 88 ? -4.759 -12.666 -0.365 1.00 94.31 88 ALA A O 1
ATOM 670 N N . ASP A 1 89 ? -3.875 -14.733 -0.302 1.00 95.75 89 ASP A N 1
ATOM 671 C CA . ASP A 1 89 ? -3.205 -14.579 0.997 1.00 95.75 89 ASP A CA 1
ATOM 672 C C . ASP A 1 89 ? -2.270 -13.366 1.034 1.00 95.75 89 ASP A C 1
ATOM 674 O O . ASP A 1 89 ? -2.253 -12.606 2.002 1.00 95.75 89 ASP A O 1
ATOM 678 N 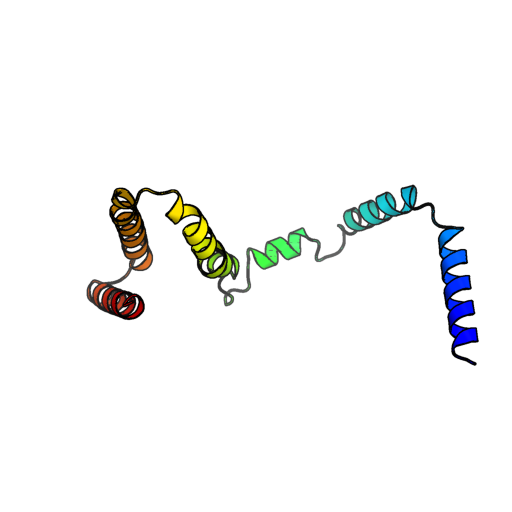N . LEU A 1 90 ? -1.501 -13.149 -0.037 1.00 95.12 90 LEU A N 1
ATOM 679 C CA . LEU A 1 90 ? -0.620 -11.990 -0.137 1.00 95.12 90 LEU A CA 1
ATOM 680 C C . LEU A 1 90 ? -1.399 -10.671 -0.117 1.00 95.12 90 LEU A C 1
ATOM 682 O O . LEU A 1 90 ? -1.043 -9.768 0.638 1.00 95.12 90 LEU A O 1
ATOM 686 N N . VAL A 1 91 ? -2.445 -10.553 -0.940 1.00 94.06 91 VAL A N 1
ATOM 687 C CA . VAL A 1 91 ? -3.278 -9.345 -1.000 1.00 94.06 91 VAL A CA 1
ATOM 688 C C . VAL A 1 91 ? -3.965 -9.115 0.342 1.00 94.06 91 VAL A C 1
ATOM 690 O O . VAL A 1 91 ? -3.941 -7.993 0.839 1.00 94.06 91 VAL A O 1
ATOM 693 N N . SER A 1 92 ? -4.501 -10.164 0.967 1.00 94.06 92 SER A N 1
ATOM 694 C CA . SER A 1 92 ? -5.111 -10.088 2.295 1.00 94.06 92 SER A CA 1
ATOM 695 C C . SER A 1 92 ? -4.129 -9.567 3.342 1.00 94.06 92 SER A C 1
ATOM 697 O O . SER A 1 92 ? -4.465 -8.632 4.059 1.00 94.06 92 SER A O 1
ATOM 699 N N . ASN A 1 93 ? -2.899 -10.086 3.383 1.00 95.69 93 ASN A N 1
ATOM 700 C CA . ASN A 1 93 ? -1.874 -9.602 4.310 1.00 95.69 93 ASN A CA 1
ATOM 701 C C . ASN A 1 93 ? -1.532 -8.123 4.077 1.00 95.69 93 ASN A C 1
ATOM 703 O O . ASN A 1 93 ? -1.474 -7.348 5.029 1.00 95.69 93 ASN A O 1
ATOM 707 N N . MET A 1 94 ? -1.358 -7.711 2.816 1.00 94.25 94 MET A N 1
ATOM 708 C CA . MET A 1 94 ? -1.070 -6.313 2.477 1.00 94.25 94 MET A CA 1
ATOM 709 C C . MET A 1 94 ? -2.211 -5.374 2.882 1.00 94.25 94 MET A C 1
ATOM 711 O O . MET A 1 94 ? -1.959 -4.323 3.468 1.00 94.25 94 MET A O 1
ATOM 715 N N . VAL A 1 95 ? -3.460 -5.749 2.585 1.00 93.50 95 VAL A N 1
ATOM 716 C CA . VAL A 1 95 ? -4.641 -4.951 2.934 1.00 93.50 95 VAL A CA 1
ATOM 717 C C . VAL A 1 95 ? -4.795 -4.858 4.449 1.00 93.50 95 VAL A C 1
ATOM 719 O O . VAL A 1 95 ? -4.980 -3.754 4.949 1.00 93.50 95 VAL A O 1
ATOM 722 N N . SER A 1 96 ? -4.652 -5.960 5.190 1.00 94.50 96 SER A N 1
ATOM 723 C CA . SER A 1 96 ? -4.735 -5.943 6.656 1.00 94.50 96 SER A CA 1
ATOM 724 C C . SER A 1 96 ? -3.712 -4.989 7.269 1.00 94.50 96 SER A C 1
ATOM 726 O O . SER A 1 96 ? -4.092 -4.105 8.034 1.00 94.50 96 SER A O 1
ATOM 728 N N . THR A 1 97 ? -2.437 -5.079 6.869 1.00 95.56 97 THR A N 1
ATOM 729 C CA . THR A 1 97 ? -1.401 -4.161 7.365 1.00 95.56 97 THR A CA 1
ATOM 730 C C . THR A 1 97 ? -1.708 -2.707 7.004 1.00 95.56 97 THR A C 1
ATOM 732 O O . THR A 1 97 ? -1.586 -1.830 7.855 1.00 95.56 97 THR A O 1
ATOM 735 N N . LEU A 1 98 ? -2.137 -2.426 5.768 1.00 93.12 98 LEU A N 1
ATOM 736 C CA . LEU A 1 98 ? -2.491 -1.062 5.365 1.00 93.12 98 LEU A CA 1
ATOM 737 C C . LEU A 1 98 ? -3.666 -0.513 6.178 1.00 93.12 98 LEU A C 1
ATOM 739 O O . LEU A 1 98 ? -3.603 0.629 6.619 1.00 93.12 98 LEU A O 1
ATOM 743 N N . MET A 1 99 ? -4.706 -1.313 6.411 1.00 93.56 99 MET A N 1
ATOM 744 C CA . MET A 1 99 ? -5.879 -0.898 7.182 1.00 93.56 99 MET A CA 1
ATOM 745 C C . MET A 1 99 ? -5.542 -0.650 8.655 1.00 93.56 99 MET A C 1
ATOM 747 O O . MET A 1 99 ? -5.987 0.349 9.221 1.00 93.56 99 MET A O 1
ATOM 751 N N . GLU A 1 100 ? -4.732 -1.512 9.272 1.00 94.00 100 GLU A N 1
ATOM 752 C CA . GLU A 1 100 ? -4.265 -1.329 10.651 1.00 94.00 100 GLU A CA 1
ATOM 753 C C . GLU A 1 100 ? -3.455 -0.038 10.807 1.00 94.00 100 GLU A C 1
ATOM 755 O O . GLU A 1 100 ? -3.721 0.752 11.711 1.00 94.00 100 GLU A O 1
ATOM 760 N N . GLN A 1 101 ? -2.501 0.211 9.904 1.00 94.50 101 GLN A N 1
ATOM 761 C CA . GLN A 1 101 ? -1.644 1.394 9.991 1.00 94.50 101 GLN A CA 1
ATOM 762 C C . GLN A 1 101 ? -2.392 2.680 9.621 1.00 94.50 101 GLN A C 1
ATOM 764 O O . GLN A 1 101 ? -2.267 3.680 10.323 1.00 94.50 101 GLN A O 1
ATOM 769 N N . ALA A 1 102 ? -3.209 2.661 8.564 1.00 93.50 102 ALA A N 1
ATOM 770 C CA . ALA A 1 102 ? -3.953 3.837 8.108 1.00 93.50 102 ALA A CA 1
ATOM 771 C C . ALA A 1 102 ? -5.044 4.279 9.091 1.00 93.50 102 ALA A C 1
ATOM 773 O O . ALA A 1 102 ? -5.453 5.436 9.065 1.00 93.50 102 ALA A O 1
ATOM 774 N N . SER A 1 103 ? -5.509 3.371 9.950 1.00 95.69 103 SER A N 1
ATOM 775 C CA . SER A 1 103 ? -6.525 3.656 10.964 1.00 95.69 103 SER A CA 1
ATOM 776 C C . SER A 1 103 ? -5.960 3.784 12.385 1.00 95.69 103 SER A C 1
ATOM 778 O O . SER A 1 103 ? -6.708 3.902 13.362 1.00 95.69 103 SER A O 1
ATOM 780 N N . SER A 1 104 ? -4.631 3.781 12.515 1.00 95.19 104 SER A N 1
ATOM 781 C CA . SER A 1 104 ? -3.951 3.994 13.788 1.00 95.19 104 SER A CA 1
ATOM 782 C C . SER A 1 104 ? -4.270 5.388 14.339 1.00 95.19 104 SER A C 1
ATOM 784 O O . SER A 1 104 ? -4.223 6.381 13.618 1.00 95.19 104 SER A O 1
ATOM 786 N N . GLY A 1 105 ? -4.636 5.461 15.620 1.00 96.00 105 GLY A N 1
ATOM 787 C CA . GLY A 1 105 ? -5.037 6.708 16.286 1.00 96.00 105 GLY A CA 1
ATOM 788 C C . GLY A 1 105 ? -6.494 7.140 16.070 1.00 96.00 105 GLY A C 1
ATOM 789 O O . GLY A 1 105 ? -6.929 8.087 16.717 1.00 96.00 105 GLY A O 1
ATOM 790 N N . MET A 1 106 ? -7.263 6.442 15.228 1.00 97.38 106 MET A N 1
ATOM 791 C CA . MET A 1 106 ? -8.699 6.693 15.054 1.00 97.38 106 MET A CA 1
ATOM 792 C C . MET A 1 106 ? -9.534 6.055 16.174 1.00 97.38 106 MET A C 1
ATOM 794 O O . MET A 1 106 ? -9.206 4.975 16.678 1.00 97.38 106 MET A O 1
ATOM 798 N N . SER A 1 107 ? -10.664 6.676 16.505 1.00 96.88 107 SER A N 1
ATOM 799 C CA . SER A 1 107 ? -11.737 6.058 17.294 1.00 96.88 107 SER A CA 1
ATOM 800 C C . SER A 1 107 ? -12.479 4.977 16.499 1.00 96.88 107 SER A C 1
ATOM 802 O O . SER A 1 107 ? -12.441 4.954 15.270 1.00 96.88 107 SER A O 1
ATOM 804 N N . ASP A 1 108 ? -13.220 4.094 17.170 1.00 95.19 108 ASP A N 1
ATOM 805 C CA . ASP A 1 108 ? -13.936 2.993 16.500 1.00 95.19 108 ASP A CA 1
ATOM 806 C C . ASP A 1 108 ? -14.976 3.475 15.471 1.00 95.19 108 ASP A C 1
ATOM 808 O O . ASP A 1 108 ? -15.172 2.845 14.425 1.00 95.19 108 ASP A O 1
ATOM 812 N N . ALA A 1 109 ? -15.607 4.626 15.724 1.00 95.88 109 ALA A N 1
ATOM 813 C CA . ALA A 1 109 ? -16.535 5.254 14.786 1.00 95.88 109 ALA A CA 1
ATOM 814 C C . ALA A 1 109 ? -15.814 5.769 13.527 1.00 95.88 109 ALA A C 1
ATOM 816 O O . ALA A 1 109 ? -16.282 5.556 12.405 1.00 95.88 109 ALA A O 1
ATOM 817 N N . GLU A 1 110 ? -14.650 6.401 13.696 1.00 96.62 110 GLU A N 1
ATOM 818 C CA . GLU A 1 110 ? -13.809 6.866 12.588 1.00 96.62 110 GLU A CA 1
ATOM 819 C C . GLU A 1 110 ? -13.253 5.696 11.780 1.00 96.62 110 GLU A C 1
ATOM 821 O O . GLU A 1 110 ? -13.336 5.723 10.553 1.00 96.62 110 GLU A O 1
ATOM 826 N N . LYS A 1 111 ? -12.789 4.631 12.449 1.00 96.06 111 LYS A N 1
ATOM 827 C CA . LYS A 1 111 ? -12.344 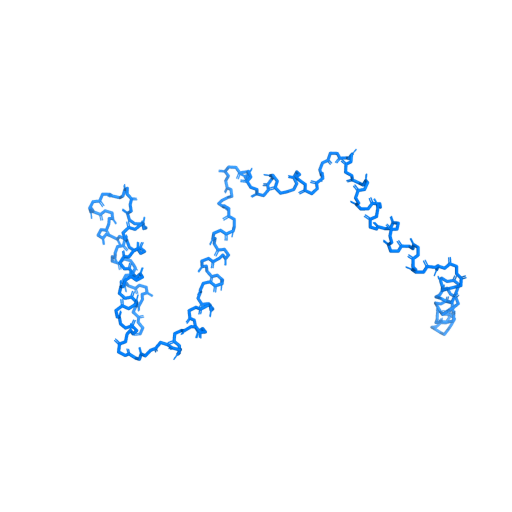3.393 11.794 1.00 96.06 111 LYS A CA 1
ATOM 828 C C . LYS A 1 111 ? -13.448 2.792 10.936 1.00 96.06 111 LYS A C 1
ATOM 830 O O . LYS A 1 111 ? -13.209 2.461 9.780 1.00 96.06 111 LYS A O 1
ATOM 835 N N . SER A 1 112 ? -14.663 2.693 11.470 1.00 94.25 112 SER A N 1
ATOM 836 C CA . SER A 1 112 ? -15.808 2.132 10.743 1.00 94.25 112 SER A CA 1
ATOM 837 C C . SER A 1 112 ? -16.150 2.955 9.494 1.00 94.25 112 SER A C 1
ATOM 839 O O . SER A 1 112 ? -16.349 2.399 8.414 1.00 94.25 112 SER A O 1
ATOM 841 N N . SER A 1 113 ? -16.154 4.287 9.616 1.00 95.69 113 SER A N 1
ATOM 842 C CA . SER A 1 113 ? -16.372 5.206 8.489 1.00 95.69 113 SER A CA 1
ATOM 843 C C . SER A 1 113 ? -15.246 5.132 7.450 1.00 95.69 113 SER A C 1
ATOM 845 O O . SER A 1 113 ? -15.501 5.101 6.245 1.00 95.69 113 SER A O 1
ATOM 847 N N . PHE A 1 114 ? -13.994 5.052 7.904 1.00 95.44 114 PHE A N 1
ATOM 848 C CA . PHE A 1 114 ? -12.820 4.887 7.054 1.00 95.44 114 PHE A CA 1
ATOM 849 C C . PHE A 1 114 ? -12.875 3.576 6.260 1.00 95.44 114 PHE A C 1
ATOM 851 O O . PHE A 1 114 ? -12.748 3.596 5.036 1.00 95.44 114 PHE A O 1
ATOM 858 N N . VAL A 1 115 ? -13.143 2.450 6.930 1.00 93.56 115 VAL A N 1
ATOM 859 C CA . VAL A 1 115 ? -13.283 1.127 6.303 1.00 93.56 115 VAL A CA 1
ATOM 860 C C . VAL A 1 115 ? -14.374 1.141 5.234 1.00 93.56 115 VAL A C 1
ATOM 862 O O . VAL A 1 115 ? -14.134 0.670 4.123 1.00 93.56 115 VAL A O 1
ATOM 865 N N . ALA A 1 116 ? -15.542 1.720 5.526 1.00 94.38 116 ALA A N 1
ATOM 866 C CA . ALA A 1 116 ? -16.631 1.822 4.556 1.00 94.38 116 ALA A CA 1
ATOM 867 C C . ALA A 1 116 ? -16.203 2.579 3.285 1.00 94.38 116 ALA A C 1
ATOM 869 O O . ALA A 1 116 ? -16.408 2.084 2.177 1.00 94.38 116 ALA A O 1
ATOM 870 N N . LYS A 1 117 ? -15.521 3.725 3.438 1.00 95.06 117 LYS A N 1
ATOM 871 C CA . LYS A 1 117 ? -14.992 4.506 2.304 1.00 95.06 117 LYS A CA 1
ATOM 872 C C . LYS A 1 117 ? -13.990 3.715 1.463 1.00 95.06 117 LYS A C 1
ATOM 874 O O . LYS A 1 117 ? -14.055 3.763 0.236 1.00 95.06 117 LYS A O 1
ATOM 879 N N . VAL A 1 118 ? -13.072 2.988 2.105 1.00 94.00 118 VAL A N 1
ATOM 880 C CA . VAL A 1 118 ? -12.087 2.156 1.397 1.00 94.00 118 VAL A CA 1
ATOM 881 C C . VAL A 1 118 ? -12.788 1.043 0.618 1.00 94.00 118 VAL A C 1
ATOM 883 O O . VAL A 1 118 ? -12.529 0.895 -0.575 1.00 94.00 118 VAL A O 1
ATOM 886 N N . ILE A 1 119 ? -13.717 0.311 1.243 1.00 92.94 119 ILE A N 1
ATOM 887 C CA . ILE A 1 119 ? -14.477 -0.769 0.592 1.00 92.94 119 ILE A CA 1
ATOM 888 C C . ILE A 1 119 ? -15.255 -0.251 -0.624 1.00 92.94 119 ILE A C 1
ATOM 890 O O . ILE A 1 119 ? -15.247 -0.893 -1.673 1.00 92.94 119 ILE A O 1
ATOM 894 N N . ASP A 1 120 ? -15.895 0.914 -0.517 1.00 94.38 120 ASP A N 1
ATOM 895 C CA . ASP A 1 120 ? -16.633 1.504 -1.637 1.00 94.38 120 ASP A CA 1
ATOM 896 C C . ASP A 1 120 ? -15.727 1.876 -2.819 1.00 94.38 120 ASP A C 1
ATOM 898 O O . ASP A 1 120 ? -16.158 1.781 -3.966 1.00 94.38 120 ASP A O 1
ATOM 902 N N . SER A 1 121 ? -14.462 2.227 -2.565 1.00 90.00 121 SER A N 1
ATOM 903 C CA . SER A 1 121 ? -13.498 2.604 -3.609 1.00 90.00 121 SER A CA 1
ATOM 904 C C . SER A 1 121 ? -12.835 1.436 -4.353 1.00 90.00 121 SER A C 1
ATOM 906 O O . SER A 1 121 ? -12.288 1.647 -5.433 1.00 90.00 121 SER A O 1
ATOM 908 N N . ILE A 1 122 ? -12.870 0.216 -3.801 1.00 88.06 122 ILE A N 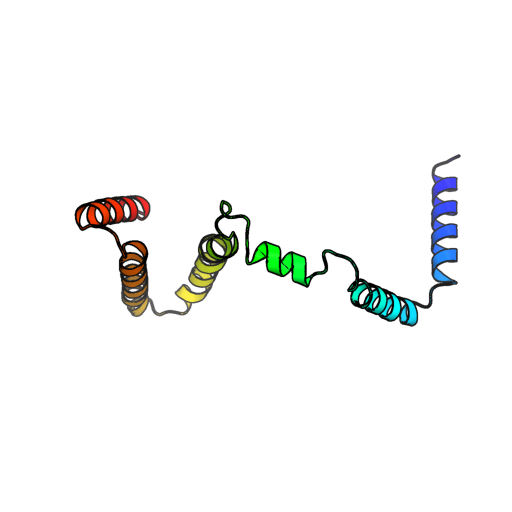1
ATOM 909 C CA . ILE A 1 122 ? -12.198 -0.972 -4.374 1.00 88.06 122 ILE A CA 1
ATOM 910 C C . ILE A 1 122 ? -13.151 -1.935 -5.092 1.00 88.06 122 ILE A C 1
ATOM 912 O O . ILE A 1 122 ? -12.711 -2.961 -5.617 1.00 88.06 122 ILE A O 1
ATOM 916 N N . LYS A 1 123 ? -14.453 -1.625 -5.113 1.00 77.69 123 LYS A N 1
ATOM 917 C CA . LYS A 1 123 ? -15.442 -2.369 -5.900 1.00 77.69 123 LYS A CA 1
ATOM 918 C C . LYS A 1 123 ? -15.029 -2.303 -7.374 1.00 77.69 123 LYS A C 1
ATOM 920 O O . LYS A 1 123 ? -15.005 -1.227 -7.966 1.00 77.69 123 LYS A O 1
ATOM 925 N N . THR A 1 124 ? -14.638 -3.457 -7.906 1.00 60.09 124 THR A N 1
ATOM 926 C CA . THR A 1 124 ? -14.175 -3.664 -9.286 1.00 60.09 124 THR A CA 1
ATOM 927 C C . THR A 1 124 ? -15.259 -4.299 -10.134 1.00 60.09 124 THR A C 1
ATOM 929 O O . THR A 1 124 ? -16.105 -5.024 -9.562 1.00 60.09 124 THR A O 1
#

Sequence (124 aa):
MTTDDKKEMMMGMMAKMKEGIDMKEMMPKMMMGMMSAKEGEGGMKDMMAKMMHGDEGKESMMPEMMLKGMMPHCIKMMMPAISKEKRADLVSNMVSTLMEQASSGMSDAEKSSFVAKVIDSIKT

Secondary structure (DSSP, 8-state):
--HHHHHHHHHHHHHHHHSS--HHHHHHHHHHHHHH--SSSS-HHHHHHHHHS--TTS--HHHHIIIIIIHHHHHHHHGGGS-HHHHHHHHHHHHHHHHHHHTTT--HHHHHHHHHHHHHHH--

Foldseek 3Di:
DDPVVVVVVVVVVVVVVVVPDPVVVVVVVVVVVLVVVPPDPPRPVVVVVCLVVPDPPDDNCVVVCCVVPPVVVVCVVCVVVDDPVCNVVVVVVVVVVCLCVVCPPPDPVVSVVVVVVVVVVPPD

Radius of gyration: 27.97 Å; chains: 1; bounding box: 57×59×64 Å

pLDDT: mean 75.38, std 18.73, range [44.0, 97.38]